Protein AF-A0A356FTQ0-F1 (afdb_monomer_lite)

Secondary structure (DSSP, 8-state):
----HHHHHHHHHHHHTTT-TTS----HHHH--SHHHHHHTTTT--HHHHHHHHHH-EEEETTTEEEETT--

pLDDT: mean 95.14, std 3.56, range [74.75, 98.31]

Foldseek 3Di:
DPDDPVVVVVVVVCVVCPPPPPDDDWFPLVPDDDPVSVVVPLVPDDPVVLVVQQVPPWDADPVPGIHGRGDD

Structure (mmCIF, N/CA/C/O backbone):
data_AF-A0A356FTQ0-F1
#
_entry.id   AF-A0A356FTQ0-F1
#
loop_
_atom_site.group_PDB
_atom_site.id
_atom_site.type_symbol
_atom_site.label_atom_id
_atom_site.label_alt_id
_atom_site.label_comp_id
_atom_site.label_asym_id
_atom_site.label_entity_id
_atom_site.label_seq_id
_atom_site.pdbx_PDB_ins_code
_atom_site.Cartn_x
_atom_site.Cartn_y
_atom_site.Cartn_z
_atom_site.occupancy
_atom_site.B_iso_or_equiv
_atom_site.auth_seq_id
_atom_site.auth_comp_id
_atom_site.auth_asym_id
_atom_site.auth_atom_id
_atom_site.pdbx_PDB_model_num
ATOM 1 N N . MET A 1 1 ? 8.279 -9.145 -16.425 1.00 74.75 1 MET A N 1
ATOM 2 C CA . MET A 1 1 ? 7.284 -8.047 -16.385 1.00 74.75 1 MET A CA 1
ATOM 3 C C . MET A 1 1 ? 7.290 -7.352 -17.742 1.00 74.75 1 MET A C 1
ATOM 5 O O . MET A 1 1 ? 8.365 -6.974 -18.182 1.00 74.75 1 MET A O 1
ATOM 9 N N . LYS A 1 2 ? 6.156 -7.232 -18.445 1.00 95.31 2 LYS A N 1
ATOM 10 C CA . LYS A 1 2 ? 6.084 -6.534 -19.748 1.00 95.31 2 LYS A CA 1
ATOM 11 C C . LYS A 1 2 ? 6.002 -5.014 -19.520 1.00 95.31 2 LYS A C 1
ATOM 13 O O . LYS A 1 2 ? 4.923 -4.441 -19.593 1.00 95.31 2 LYS A O 1
ATOM 18 N N . ILE A 1 3 ? 7.120 -4.392 -19.145 1.00 97.31 3 ILE A N 1
ATOM 19 C CA . ILE A 1 3 ? 7.223 -2.967 -18.778 1.00 97.31 3 ILE A CA 1
ATOM 20 C C . ILE A 1 3 ? 8.387 -2.290 -19.511 1.00 97.31 3 ILE A C 1
ATOM 22 O O . ILE A 1 3 ? 9.255 -2.968 -20.056 1.00 97.31 3 ILE A O 1
ATOM 26 N N . SER A 1 4 ? 8.415 -0.954 -19.523 1.00 98.12 4 SER A N 1
ATOM 27 C CA . SER A 1 4 ? 9.512 -0.194 -20.137 1.00 98.12 4 SER A CA 1
ATOM 28 C C . SER A 1 4 ? 10.843 -0.429 -19.417 1.00 98.12 4 SER A C 1
ATOM 30 O O . SER A 1 4 ? 10.871 -0.694 -18.212 1.00 98.12 4 SER A O 1
ATOM 32 N N . LYS A 1 5 ? 11.963 -0.261 -20.136 1.00 97.50 5 LYS A N 1
ATOM 33 C CA . LYS A 1 5 ? 13.309 -0.411 -19.560 1.00 97.50 5 LYS A CA 1
ATOM 34 C C . LYS A 1 5 ? 13.509 0.477 -18.327 1.00 97.50 5 LYS A C 1
ATOM 36 O O . LYS A 1 5 ? 13.912 -0.015 -17.283 1.00 97.50 5 LYS A O 1
ATOM 41 N N . LYS A 1 6 ? 13.126 1.756 -18.422 1.00 98.31 6 LYS A N 1
ATOM 42 C CA . LYS A 1 6 ? 13.218 2.718 -17.312 1.00 98.31 6 LYS A CA 1
ATOM 43 C C . LYS A 1 6 ? 12.490 2.229 -16.055 1.00 98.31 6 LYS A C 1
ATOM 45 O O . LYS A 1 6 ? 12.992 2.400 -14.950 1.00 98.31 6 LYS A O 1
ATOM 50 N N . LEU A 1 7 ? 11.306 1.632 -16.214 1.00 97.31 7 LEU A N 1
ATOM 51 C CA . LEU A 1 7 ? 10.542 1.112 -15.080 1.00 97.31 7 LEU A CA 1
ATOM 52 C C . LEU A 1 7 ? 11.141 -0.193 -14.535 1.00 97.31 7 LEU A C 1
ATOM 54 O O . LEU A 1 7 ? 11.070 -0.438 -13.334 1.00 97.31 7 LEU A O 1
ATOM 58 N N . SER A 1 8 ? 11.735 -1.016 -15.402 1.00 98.00 8 SER A N 1
ATOM 59 C CA . SER A 1 8 ? 12.455 -2.225 -14.994 1.00 98.00 8 SER A CA 1
ATOM 60 C C . SER A 1 8 ? 13.669 -1.892 -14.130 1.00 98.00 8 SER A C 1
ATOM 62 O O . SER A 1 8 ? 13.797 -2.457 -13.047 1.00 98.00 8 SER A O 1
ATOM 64 N N . ASP A 1 9 ? 14.508 -0.950 -14.571 1.00 98.06 9 ASP A N 1
ATOM 65 C CA . ASP A 1 9 ? 15.699 -0.515 -13.831 1.00 98.06 9 ASP A CA 1
ATOM 66 C C . ASP A 1 9 ? 15.294 0.043 -12.450 1.00 98.06 9 ASP A C 1
ATOM 68 O O . ASP A 1 9 ? 15.782 -0.414 -11.420 1.00 98.06 9 ASP A O 1
ATOM 72 N N . LEU A 1 10 ? 14.274 0.913 -12.408 1.00 96.69 10 LEU A N 1
ATOM 73 C CA . LEU A 1 10 ? 13.736 1.455 -11.154 1.00 96.69 10 LEU A CA 1
ATOM 74 C C . LEU A 1 10 ? 13.233 0.367 -10.186 1.00 96.69 10 LEU A C 1
ATOM 76 O O . LEU A 1 10 ? 13.406 0.481 -8.973 1.00 96.69 10 LEU A O 1
ATOM 80 N N . ASN A 1 11 ? 12.562 -0.672 -10.690 1.00 95.94 11 ASN A N 1
ATOM 81 C CA . ASN A 1 11 ? 12.082 -1.760 -9.837 1.00 95.94 11 ASN A CA 1
ATOM 82 C C . ASN A 1 11 ? 13.227 -2.648 -9.333 1.00 95.94 11 ASN A C 1
ATOM 84 O O . ASN A 1 11 ? 13.139 -3.127 -8.205 1.00 95.94 11 ASN A O 1
ATOM 88 N N . ALA A 1 12 ? 14.295 -2.830 -10.115 1.00 96.94 12 ALA A N 1
ATOM 89 C CA . ALA A 1 12 ? 15.490 -3.534 -9.659 1.00 96.94 12 ALA A CA 1
ATOM 90 C C . ALA A 1 12 ? 16.155 -2.793 -8.486 1.00 96.94 12 ALA A C 1
ATOM 92 O O . ALA A 1 12 ? 16.419 -3.410 -7.453 1.00 96.94 12 ALA A O 1
ATOM 93 N N . ASP A 1 13 ? 16.315 -1.470 -8.589 1.00 95.75 13 ASP A N 1
ATOM 94 C CA . ASP A 1 13 ? 16.884 -0.634 -7.520 1.00 95.75 13 ASP A CA 1
ATOM 95 C C . ASP A 1 13 ? 16.034 -0.669 -6.240 1.00 95.75 13 ASP A C 1
ATOM 97 O O . ASP A 1 13 ? 16.552 -0.783 -5.122 1.00 95.75 13 ASP A O 1
ATOM 101 N N . ARG A 1 14 ? 14.702 -0.627 -6.392 1.00 94.88 14 ARG A N 1
ATOM 102 C CA . ARG A 1 14 ? 13.756 -0.788 -5.274 1.00 94.88 14 ARG A CA 1
ATOM 103 C C . ARG A 1 14 ? 13.913 -2.138 -4.591 1.00 94.88 14 ARG A C 1
ATOM 105 O O . ARG A 1 14 ? 13.888 -2.194 -3.366 1.00 94.88 14 ARG A O 1
ATOM 112 N N . TRP A 1 15 ? 14.097 -3.206 -5.364 1.00 95.19 15 TRP A N 1
ATOM 113 C CA . TRP A 1 15 ? 14.292 -4.548 -4.818 1.00 95.19 15 TRP A CA 1
ATOM 114 C C . TRP A 1 15 ? 15.607 -4.675 -4.054 1.00 95.19 15 TRP A C 1
ATOM 116 O O . TRP A 1 15 ? 15.625 -5.197 -2.946 1.00 95.19 15 TRP A O 1
ATOM 126 N N . GLN A 1 16 ? 16.696 -4.125 -4.592 1.00 95.56 16 GLN A N 1
ATOM 127 C CA . GLN A 1 16 ? 17.991 -4.090 -3.903 1.00 95.56 16 GLN A CA 1
ATOM 128 C C . GLN A 1 16 ? 17.962 -3.256 -2.613 1.00 95.56 16 GLN A C 1
ATOM 130 O O . GLN A 1 16 ? 18.788 -3.449 -1.717 1.00 95.56 16 GLN A O 1
ATOM 135 N N . SER A 1 17 ? 17.034 -2.304 -2.524 1.00 94.69 17 SER A N 1
ATOM 136 C CA . SER A 1 17 ? 16.842 -1.436 -1.358 1.00 94.69 17 SER A CA 1
ATOM 137 C C . SER A 1 17 ? 15.757 -1.939 -0.402 1.00 94.69 17 SER A C 1
ATOM 139 O O . SER A 1 17 ? 15.516 -1.325 0.638 1.00 94.69 17 SER A O 1
ATOM 141 N N . PHE A 1 18 ? 15.102 -3.052 -0.729 1.00 93.56 18 PHE A N 1
ATOM 142 C CA . PHE A 1 18 ? 14.001 -3.592 0.052 1.00 93.56 18 PHE A CA 1
ATOM 143 C C . PHE A 1 18 ? 14.462 -3.986 1.464 1.00 93.56 18 PHE A C 1
ATOM 145 O O . PHE A 1 18 ? 15.519 -4.587 1.639 1.00 93.56 18 PHE A O 1
ATOM 152 N N . GLY A 1 19 ? 13.684 -3.614 2.485 1.00 89.19 19 GLY A N 1
ATOM 153 C CA . GLY A 1 19 ? 14.002 -3.878 3.895 1.00 89.19 19 GLY A CA 1
ATOM 154 C C . GLY A 1 19 ? 15.111 -3.011 4.508 1.00 89.19 19 GLY A C 1
ATOM 155 O O . GLY A 1 19 ? 15.367 -3.127 5.705 1.00 89.19 19 GLY A O 1
ATOM 156 N N . LYS A 1 20 ? 15.763 -2.124 3.741 1.00 94.06 20 LYS A N 1
ATOM 157 C CA . LYS A 1 20 ? 16.772 -1.213 4.301 1.00 94.06 20 LYS A CA 1
ATOM 158 C C . LYS A 1 20 ? 16.114 -0.117 5.159 1.00 94.06 20 LYS A C 1
ATOM 160 O O . LYS A 1 20 ? 15.045 0.364 4.786 1.00 94.06 20 LYS A O 1
ATOM 165 N N . PRO A 1 21 ? 16.758 0.347 6.251 1.00 87.75 21 PRO A N 1
ATOM 166 C CA . PRO A 1 21 ? 16.180 1.349 7.160 1.00 87.75 21 PRO A CA 1
ATOM 167 C C . PRO A 1 21 ? 15.823 2.687 6.502 1.00 87.75 21 PRO A C 1
ATOM 169 O O . PRO A 1 21 ? 14.949 3.402 6.977 1.00 87.75 21 PRO A O 1
ATOM 172 N N . ASN A 1 22 ? 16.510 3.038 5.415 1.00 86.00 22 ASN A N 1
ATOM 173 C CA . ASN A 1 22 ? 16.297 4.273 4.665 1.00 86.00 22 ASN A CA 1
ATOM 174 C C . ASN A 1 22 ? 15.235 4.143 3.559 1.00 86.00 22 ASN A C 1
ATOM 176 O O . ASN A 1 22 ? 14.971 5.120 2.859 1.00 86.00 22 ASN A O 1
ATOM 180 N N . ASN A 1 23 ? 14.640 2.962 3.373 1.00 88.31 23 ASN A N 1
ATOM 181 C CA . ASN A 1 23 ? 13.569 2.781 2.408 1.00 88.31 23 ASN A CA 1
ATOM 182 C C . ASN A 1 23 ? 12.270 3.372 2.969 1.00 88.31 23 ASN A C 1
ATOM 184 O O . ASN A 1 23 ? 11.769 2.931 4.004 1.00 88.31 23 ASN A O 1
ATOM 188 N N . ALA A 1 24 ? 11.727 4.379 2.290 1.00 89.25 24 ALA A N 1
ATOM 189 C CA . ALA A 1 24 ? 10.513 5.046 2.735 1.00 89.25 24 ALA A CA 1
ATOM 190 C C . ALA A 1 24 ? 9.318 4.079 2.699 1.00 89.25 24 ALA A C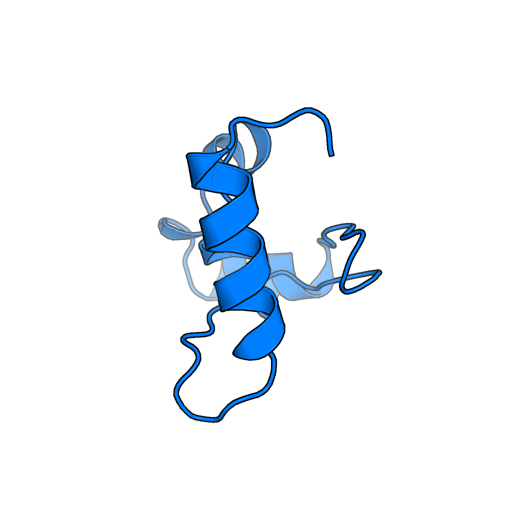 1
ATOM 192 O O . ALA A 1 24 ? 9.018 3.487 1.662 1.00 89.25 24 ALA A O 1
ATOM 193 N N . SER A 1 25 ? 8.611 3.960 3.823 1.00 92.12 25 SER A N 1
ATOM 194 C CA . SER A 1 25 ? 7.404 3.143 3.957 1.00 92.12 25 SER A CA 1
ATOM 195 C C . SER A 1 25 ? 6.252 3.934 4.570 1.00 92.12 25 SER A C 1
ATOM 197 O O . SER A 1 25 ? 6.436 4.884 5.344 1.00 92.12 25 SER A O 1
ATOM 199 N N . GLY A 1 26 ? 5.031 3.535 4.234 1.00 93.50 26 GLY A N 1
ATOM 200 C CA . GLY A 1 26 ? 3.819 4.198 4.686 1.00 93.50 26 GLY A CA 1
ATOM 201 C C . GLY A 1 26 ? 2.609 3.270 4.627 1.00 93.50 26 GLY A C 1
ATOM 202 O O . GLY A 1 26 ? 2.709 2.174 4.085 1.00 93.50 26 GLY A O 1
ATOM 203 N N . PRO A 1 27 ? 1.467 3.705 5.187 1.00 95.81 27 PRO A N 1
ATOM 204 C CA . PRO A 1 27 ? 0.240 2.919 5.199 1.00 95.81 27 PRO A CA 1
ATOM 205 C C . PRO A 1 27 ? -0.164 2.453 3.797 1.00 95.81 27 PRO A C 1
ATOM 207 O O . PRO A 1 27 ? -0.276 3.276 2.885 1.00 95.81 27 PRO A O 1
ATOM 210 N N . ALA A 1 28 ? -0.449 1.162 3.635 1.00 96.75 28 ALA A N 1
ATOM 211 C CA . ALA A 1 28 ? -0.806 0.554 2.354 1.00 96.75 28 ALA A CA 1
ATOM 212 C C . ALA A 1 28 ? -1.894 1.341 1.598 1.00 96.75 28 ALA A C 1
ATOM 214 O O . ALA A 1 28 ? -1.719 1.680 0.426 1.00 96.75 28 ALA A O 1
ATOM 215 N N . ALA A 1 29 ? -2.982 1.715 2.281 1.00 95.25 29 ALA A N 1
ATOM 216 C CA . ALA A 1 29 ? -4.087 2.474 1.691 1.00 95.25 29 ALA A CA 1
ATOM 217 C C . ALA A 1 29 ? -3.689 3.874 1.186 1.00 95.25 29 ALA A C 1
ATOM 219 O O . ALA A 1 29 ? -4.340 4.412 0.294 1.00 95.25 29 ALA A O 1
ATOM 220 N N . ILE A 1 30 ? -2.611 4.450 1.725 1.00 94.25 30 ILE A N 1
ATOM 221 C CA . ILE A 1 30 ? -2.076 5.761 1.334 1.00 94.25 30 ILE A CA 1
ATOM 222 C C . ILE A 1 30 ? -0.972 5.616 0.281 1.00 94.25 30 ILE A C 1
ATOM 224 O O . ILE A 1 30 ? -0.725 6.564 -0.461 1.00 94.25 30 ILE A O 1
ATOM 228 N N . CYS A 1 31 ? -0.314 4.461 0.168 1.00 94.62 31 CYS A N 1
ATOM 229 C CA . CYS A 1 31 ? 0.766 4.230 -0.796 1.00 94.62 31 CYS A CA 1
ATOM 230 C C . CYS A 1 31 ? 0.269 3.756 -2.170 1.00 94.62 31 CYS A C 1
ATOM 232 O O . CYS A 1 31 ? 0.845 4.138 -3.190 1.00 94.62 31 CYS A O 1
ATOM 234 N N . PHE A 1 32 ? -0.795 2.950 -2.231 1.00 93.50 32 PHE A N 1
ATOM 235 C CA . PHE A 1 32 ? -1.300 2.439 -3.507 1.00 93.50 32 PHE A CA 1
ATOM 236 C C . PHE A 1 32 ? -1.985 3.524 -4.350 1.00 93.50 32 PHE A C 1
ATOM 238 O O . PHE A 1 32 ? -2.659 4.426 -3.850 1.00 93.50 32 PHE A O 1
ATOM 245 N N . ARG A 1 33 ? -1.793 3.450 -5.670 1.00 93.06 33 ARG A N 1
ATOM 246 C CA . ARG A 1 33 ? -2.350 4.388 -6.655 1.00 93.06 33 ARG A CA 1
ATOM 247 C C . ARG A 1 33 ? -3.009 3.609 -7.791 1.00 93.06 33 ARG A C 1
ATOM 249 O O . ARG A 1 33 ? -2.464 2.614 -8.257 1.00 93.06 33 ARG A O 1
ATOM 256 N N . GLY A 1 34 ? -4.179 4.070 -8.221 1.00 92.31 34 GLY A N 1
ATOM 257 C CA . GLY A 1 34 ? -5.011 3.458 -9.261 1.00 92.31 34 GLY A CA 1
ATOM 258 C C . GLY A 1 34 ? -6.487 3.787 -9.026 1.00 92.31 34 GLY A C 1
ATOM 259 O O . GLY A 1 34 ? -6.825 4.256 -7.942 1.00 92.31 34 GLY A O 1
ATOM 260 N N . HIS A 1 35 ? -7.364 3.535 -10.001 1.00 94.50 35 HIS A N 1
ATOM 261 C CA . HIS A 1 35 ? -8.771 3.971 -9.932 1.00 94.50 35 HIS A CA 1
ATOM 262 C C . HIS A 1 35 ? -9.509 3.475 -8.677 1.00 94.50 35 HIS A C 1
ATOM 264 O O . HIS A 1 35 ? -10.211 4.249 -8.037 1.00 94.50 35 HIS A O 1
ATOM 270 N N . VAL A 1 36 ? -9.293 2.218 -8.271 1.00 94.62 36 VAL A N 1
ATOM 271 C CA . VAL A 1 36 ? -9.903 1.657 -7.049 1.00 94.62 36 VAL A CA 1
ATOM 272 C C . VAL A 1 36 ? -9.454 2.419 -5.801 1.00 94.62 36 VAL A C 1
ATOM 274 O O . VAL A 1 36 ? -10.277 2.802 -4.980 1.00 94.62 36 VAL A O 1
ATOM 277 N N . TYR A 1 37 ? -8.154 2.690 -5.671 1.00 95.25 37 TYR A N 1
ATOM 278 C CA . TYR A 1 37 ? -7.606 3.415 -4.521 1.00 95.25 37 TYR A CA 1
ATOM 279 C C . TYR A 1 37 ? -7.964 4.900 -4.541 1.00 95.25 37 TYR A C 1
ATOM 281 O O . TYR A 1 37 ? -8.055 5.517 -3.486 1.00 95.25 37 TYR A O 1
ATOM 289 N N . GLN A 1 38 ? -8.184 5.464 -5.731 1.00 93.69 38 GLN A N 1
ATOM 290 C CA . GLN A 1 38 ? -8.673 6.827 -5.871 1.00 93.69 38 GLN A CA 1
ATOM 291 C C . GLN A 1 38 ? -10.120 6.961 -5.406 1.00 93.69 38 GLN A C 1
ATOM 293 O O . GLN A 1 38 ? -10.412 7.875 -4.649 1.00 93.69 38 GLN A O 1
ATOM 298 N N . GLY A 1 39 ? -10.990 6.021 -5.787 1.00 93.56 39 GLY A N 1
ATOM 299 C CA . GLY A 1 39 ? -12.362 5.968 -5.277 1.00 93.56 39 G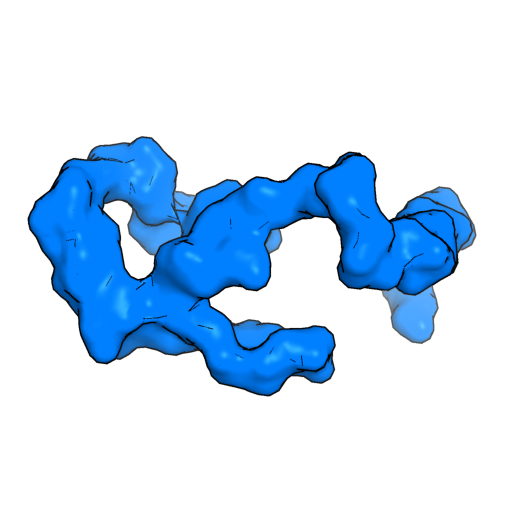LY A CA 1
ATOM 300 C C . GLY A 1 39 ? -12.452 5.580 -3.798 1.00 93.56 39 GLY A C 1
ATOM 301 O O . GLY A 1 39 ? -13.398 5.972 -3.127 1.00 93.56 39 GLY A O 1
ATOM 302 N N . PHE A 1 40 ? -11.473 4.832 -3.274 1.00 95.00 40 PHE A N 1
ATOM 303 C CA . PHE A 1 40 ? -11.391 4.533 -1.841 1.00 95.00 40 PHE A CA 1
ATOM 304 C C . PHE A 1 40 ? -11.010 5.762 -1.003 1.00 95.00 40 PHE A C 1
ATOM 306 O O . PHE A 1 40 ? -11.387 5.836 0.159 1.00 95.00 40 PHE A O 1
ATOM 313 N N . GLU A 1 41 ? -10.268 6.709 -1.582 1.00 95.44 41 GLU A N 1
ATOM 314 C CA . GLU A 1 41 ? -9.985 8.035 -1.017 1.00 95.44 41 GLU A CA 1
ATOM 315 C C . GLU A 1 41 ? -9.481 8.042 0.443 1.00 95.44 41 GLU A C 1
ATOM 317 O O . GLU A 1 41 ? -9.802 8.912 1.246 1.00 95.44 41 GLU A O 1
ATOM 322 N N . ALA A 1 42 ? -8.634 7.078 0.816 1.00 95.50 42 ALA A N 1
ATOM 323 C CA . ALA A 1 42 ? -8.191 6.907 2.206 1.00 95.50 42 ALA A CA 1
ATOM 324 C C . ALA A 1 42 ? -7.482 8.135 2.816 1.00 95.50 42 ALA A C 1
ATOM 326 O O . ALA A 1 42 ? -7.376 8.242 4.034 1.00 95.50 42 ALA A O 1
ATOM 327 N N . TRP A 1 43 ? -6.973 9.053 1.992 1.00 93.44 43 TRP A N 1
ATOM 328 C CA . TRP A 1 43 ? -6.317 10.280 2.452 1.00 93.44 43 TRP A CA 1
ATOM 329 C C . TRP A 1 43 ? -7.291 11.346 2.975 1.00 93.44 43 TRP A C 1
ATOM 331 O O . TRP A 1 43 ? -6.845 12.239 3.690 1.00 93.44 43 TRP A O 1
ATOM 341 N N . SER A 1 44 ? -8.580 11.283 2.618 1.00 95.38 44 SER A N 1
ATOM 342 C CA . SER A 1 44 ? -9.613 12.215 3.098 1.00 95.38 44 SER A CA 1
ATOM 343 C C . SER A 1 44 ? -10.378 11.676 4.313 1.00 95.38 44 SER A C 1
ATOM 345 O O . SER A 1 44 ? -11.132 12.413 4.947 1.00 95.38 44 SER A O 1
ATOM 347 N N . MET A 1 45 ? -10.167 10.404 4.667 1.00 96.25 45 MET A N 1
ATOM 348 C CA . MET A 1 45 ? -10.832 9.751 5.791 1.00 96.25 45 MET A CA 1
ATOM 349 C C . MET A 1 45 ? -10.340 10.267 7.145 1.00 96.25 45 MET A C 1
ATOM 351 O O . MET A 1 45 ? -9.143 10.451 7.376 1.00 96.25 45 MET A O 1
ATOM 355 N N . ASP A 1 46 ? -11.271 10.403 8.087 1.00 97.56 46 ASP A N 1
ATOM 356 C CA . ASP A 1 46 ? -10.933 10.668 9.479 1.00 97.56 46 ASP A CA 1
ATOM 357 C C . ASP A 1 46 ? -10.382 9.418 10.199 1.00 97.56 46 ASP A C 1
ATOM 359 O O . ASP A 1 46 ? -10.342 8.294 9.683 1.00 97.56 46 ASP A O 1
ATOM 363 N N . LYS A 1 47 ? -9.959 9.606 11.453 1.00 96.75 47 LYS A N 1
ATOM 364 C CA . LYS A 1 47 ? -9.395 8.528 12.275 1.00 96.75 47 LYS A CA 1
ATOM 365 C C . LYS A 1 47 ? -10.392 7.390 12.529 1.00 96.75 47 LYS A C 1
ATOM 367 O O . LYS A 1 47 ? -9.968 6.241 12.663 1.00 96.75 47 LYS A O 1
ATOM 372 N N . GLN A 1 48 ? -11.689 7.678 12.640 1.00 97.88 48 GLN A N 1
ATOM 373 C CA . GLN A 1 48 ? -12.700 6.655 12.914 1.00 97.88 48 GLN A CA 1
ATOM 374 C C . GLN A 1 48 ? -12.928 5.781 11.680 1.00 97.88 48 GLN A C 1
ATOM 376 O O . GLN A 1 48 ? -12.878 4.553 11.790 1.00 97.88 48 GLN A O 1
ATOM 381 N N . ALA A 1 49 ? -13.073 6.400 10.509 1.00 97.69 49 ALA A N 1
ATOM 382 C CA . ALA A 1 49 ? -13.195 5.727 9.225 1.00 97.69 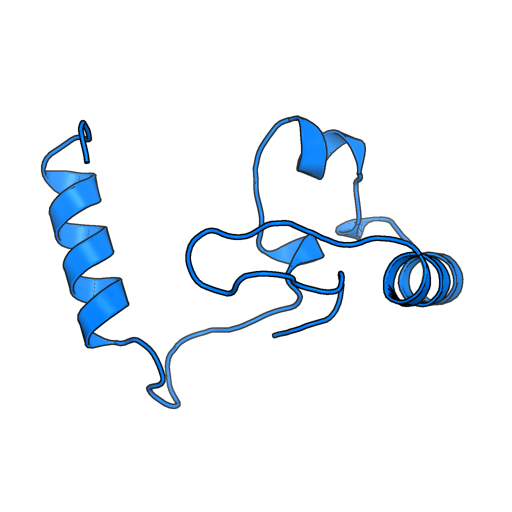49 ALA A CA 1
ATOM 383 C C . ALA A 1 49 ? -11.958 4.870 8.917 1.00 97.69 49 ALA A C 1
ATOM 385 O O . ALA A 1 49 ? -12.095 3.690 8.587 1.00 97.69 49 ALA A O 1
ATOM 386 N N . LEU A 1 50 ? -10.746 5.396 9.132 1.00 97.06 50 LEU A N 1
ATOM 387 C CA . LEU A 1 50 ? -9.508 4.628 8.949 1.00 97.06 50 LEU A CA 1
ATOM 388 C C . LEU A 1 50 ? -9.415 3.423 9.894 1.00 97.06 50 LEU A C 1
ATOM 390 O O . LEU A 1 50 ? -9.025 2.333 9.470 1.00 97.06 50 LEU A O 1
ATOM 394 N N . ASN A 1 51 ? -9.813 3.580 11.160 1.00 97.69 51 ASN A N 1
ATOM 395 C CA . ASN A 1 51 ? -9.851 2.473 12.119 1.00 97.69 51 ASN A CA 1
ATOM 396 C C . ASN A 1 51 ? -10.893 1.414 11.748 1.00 97.69 51 ASN A C 1
ATOM 398 O O . ASN A 1 51 ? -10.662 0.219 11.952 1.00 97.69 51 ASN A O 1
ATOM 402 N N . TRP A 1 52 ? -12.040 1.834 11.212 1.00 98.31 52 TRP A N 1
ATOM 403 C CA . TRP A 1 52 ? -13.046 0.913 10.700 1.00 98.31 52 TRP A CA 1
ATOM 404 C C . TRP A 1 52 ? -12.501 0.145 9.492 1.00 98.31 52 TRP A C 1
ATOM 406 O O . TRP A 1 52 ? -12.532 -1.087 9.485 1.00 98.31 52 TRP A O 1
ATOM 416 N N . ALA A 1 53 ? -11.906 0.845 8.525 1.00 97.56 53 ALA A N 1
ATOM 417 C CA . ALA A 1 53 ? -11.296 0.249 7.342 1.00 97.56 53 ALA A CA 1
ATOM 418 C C . ALA A 1 53 ? -10.183 -0.745 7.706 1.00 97.56 53 ALA A C 1
ATOM 420 O O . ALA A 1 53 ? -10.132 -1.842 7.155 1.00 97.56 53 ALA A O 1
ATOM 421 N N . GLN A 1 54 ? -9.355 -0.429 8.706 1.00 97.88 54 GLN A N 1
ATOM 422 C CA . GLN A 1 54 ? -8.297 -1.321 9.192 1.00 97.88 54 GLN A CA 1
ATOM 423 C C . GLN A 1 54 ? -8.834 -2.682 9.655 1.00 97.88 54 GLN A C 1
ATOM 425 O O . GLN A 1 54 ? -8.171 -3.712 9.503 1.00 97.88 54 GLN A O 1
ATOM 430 N N . LYS A 1 55 ? -10.054 -2.719 10.197 1.00 98.19 55 LYS A N 1
ATOM 431 C CA . LYS A 1 55 ? -10.687 -3.956 10.667 1.00 98.19 55 LYS A CA 1
ATOM 432 C C . LYS A 1 55 ? -11.362 -4.732 9.537 1.00 98.19 55 LYS A C 1
ATOM 434 O O . LYS A 1 55 ? -11.221 -5.954 9.512 1.00 98.19 55 LYS A O 1
ATOM 439 N N . HIS A 1 56 ? -11.996 -4.041 8.590 1.00 98.06 56 HIS A N 1
ATOM 440 C CA . HIS A 1 56 ? -12.927 -4.650 7.629 1.00 98.06 56 HIS A CA 1
ATOM 441 C C . HIS A 1 56 ? -12.403 -4.757 6.191 1.00 98.06 56 HIS A C 1
ATOM 443 O O . HIS A 1 56 ? -12.943 -5.531 5.409 1.00 98.06 56 HIS A O 1
ATOM 449 N N . ILE A 1 57 ? -11.354 -4.016 5.829 1.00 97.38 57 ILE A N 1
ATOM 450 C CA . ILE A 1 57 ? -10.827 -3.969 4.461 1.00 97.38 57 ILE A CA 1
ATOM 451 C C . ILE A 1 57 ? -9.459 -4.643 4.406 1.00 97.38 57 ILE A C 1
ATOM 453 O O . ILE A 1 57 ? -8.616 -4.483 5.297 1.00 97.38 57 ILE A O 1
ATOM 457 N N . ARG A 1 58 ? -9.231 -5.409 3.340 1.00 97.31 58 ARG A N 1
ATOM 458 C CA . ARG A 1 58 ? -7.935 -6.009 3.024 1.00 97.31 58 ARG A CA 1
ATOM 459 C C . ARG A 1 58 ? -7.549 -5.713 1.584 1.00 97.31 58 ARG A C 1
ATOM 461 O O . ARG A 1 58 ? -8.406 -5.618 0.712 1.00 97.31 58 ARG A O 1
ATOM 468 N N . ILE A 1 59 ? -6.248 -5.596 1.356 1.00 97.12 59 ILE A N 1
ATOM 469 C CA . ILE A 1 59 ? -5.640 -5.381 0.048 1.00 97.12 59 ILE A CA 1
ATOM 470 C C . ILE A 1 59 ? -4.838 -6.635 -0.298 1.00 97.12 59 ILE A C 1
ATOM 472 O O . ILE A 1 59 ? -3.913 -7.001 0.428 1.00 97.12 59 ILE A O 1
ATOM 476 N N . LEU A 1 60 ? -5.187 -7.293 -1.404 1.00 97.25 60 LEU A N 1
ATOM 477 C CA . LEU A 1 60 ? -4.390 -8.394 -1.942 1.00 97.25 60 LEU A CA 1
ATOM 478 C C . LEU A 1 60 ? -3.165 -7.834 -2.667 1.00 97.25 60 LEU A C 1
ATOM 480 O O . LEU A 1 60 ? -3.278 -6.964 -3.530 1.00 97.25 60 LEU A O 1
ATOM 484 N N . SER A 1 61 ?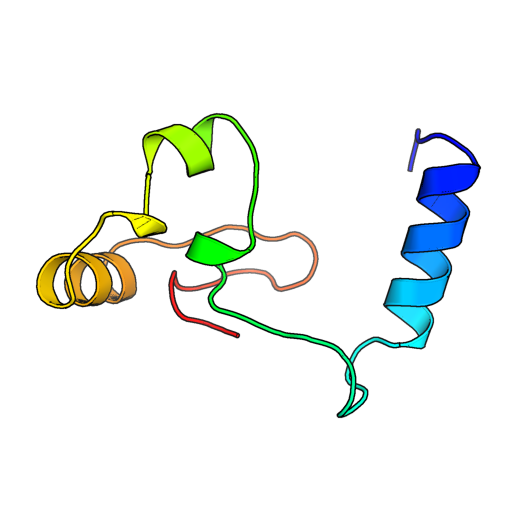 -1.991 -8.345 -2.312 1.00 96.12 61 SER A N 1
ATOM 485 C CA . SER A 1 61 ? -0.702 -7.926 -2.845 1.00 96.12 61 SER A CA 1
ATOM 486 C C . SER A 1 61 ? 0.116 -9.142 -3.247 1.00 96.12 61 SER A C 1
ATOM 488 O O . SER A 1 61 ? 0.328 -10.046 -2.448 1.00 96.12 61 SER A O 1
ATOM 490 N N . GLY A 1 62 ? 0.648 -9.144 -4.470 1.00 95.50 62 GLY A N 1
ATOM 491 C CA . GLY A 1 62 ? 1.536 -10.222 -4.912 1.00 95.50 62 GLY A CA 1
ATOM 492 C C . GLY A 1 62 ? 2.835 -10.312 -4.101 1.00 95.50 62 GLY A C 1
ATOM 493 O O . GLY A 1 62 ? 3.391 -11.395 -3.979 1.00 95.50 62 GLY A O 1
ATOM 494 N N . LEU A 1 63 ? 3.305 -9.195 -3.532 1.00 94.31 63 LEU A N 1
ATOM 495 C CA . LEU A 1 63 ? 4.526 -9.162 -2.720 1.00 94.31 63 LEU A CA 1
ATOM 496 C C . LEU A 1 63 ? 4.262 -9.497 -1.250 1.00 94.31 63 LEU A C 1
ATOM 498 O O . LEU A 1 63 ? 5.012 -10.253 -0.645 1.00 94.31 63 LEU A O 1
ATOM 502 N N . TYR A 1 64 ? 3.212 -8.913 -0.674 1.00 95.31 64 TYR A N 1
ATOM 503 C CA . TYR A 1 64 ? 2.950 -8.984 0.767 1.00 95.31 64 TYR A CA 1
ATOM 504 C C . TYR A 1 64 ? 1.850 -9.988 1.144 1.00 95.31 64 TYR A C 1
ATOM 506 O O . TYR A 1 64 ? 1.526 -10.142 2.318 1.00 95.31 64 TYR A O 1
ATOM 514 N N . GLY A 1 65 ? 1.236 -10.653 0.164 1.00 97.12 65 GLY A N 1
ATOM 515 C CA . GLY A 1 65 ? 0.075 -11.512 0.369 1.00 97.12 65 GLY A CA 1
ATOM 516 C C . GLY A 1 65 ? -1.173 -10.692 0.682 1.00 97.12 65 GLY A C 1
ATOM 517 O O . GLY A 1 65 ? -1.862 -10.221 -0.222 1.00 97.12 65 GLY A O 1
ATOM 518 N N . LEU A 1 66 ? -1.469 -10.510 1.966 1.00 97.38 66 LEU A N 1
ATOM 519 C CA . LEU A 1 66 ? -2.660 -9.810 2.436 1.00 97.38 66 LEU A CA 1
ATOM 520 C C . LEU A 1 66 ? -2.261 -8.654 3.352 1.00 97.38 66 LEU A C 1
ATOM 522 O O . LEU A 1 66 ? -1.686 -8.874 4.413 1.00 97.38 66 LEU A O 1
ATOM 526 N N . LEU A 1 67 ? -2.618 -7.434 2.962 1.00 97.81 67 LEU A N 1
ATOM 527 C CA . LEU A 1 67 ? -2.364 -6.223 3.737 1.00 97.81 67 LEU A CA 1
ATOM 528 C C . LEU A 1 67 ? -3.654 -5.690 4.357 1.00 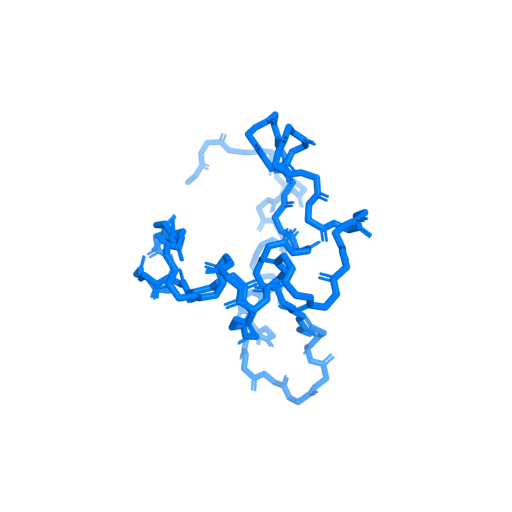97.81 67 LEU A C 1
ATOM 530 O O . LEU A 1 67 ? -4.723 -5.712 3.739 1.00 97.81 67 LEU A O 1
ATOM 534 N N . ARG A 1 68 ? -3.550 -5.150 5.567 1.00 97.94 68 ARG A N 1
ATOM 535 C CA . ARG A 1 68 ? -4.546 -4.241 6.145 1.00 97.94 68 ARG A CA 1
ATOM 536 C C . ARG A 1 68 ? -4.258 -2.813 5.684 1.00 97.94 68 ARG A C 1
ATOM 538 O O . ARG A 1 68 ? -3.163 -2.503 5.220 1.00 97.94 68 ARG A O 1
ATOM 545 N N . THR A 1 69 ? -5.241 -1.927 5.803 1.00 96.81 69 THR A N 1
ATOM 546 C CA . THR A 1 6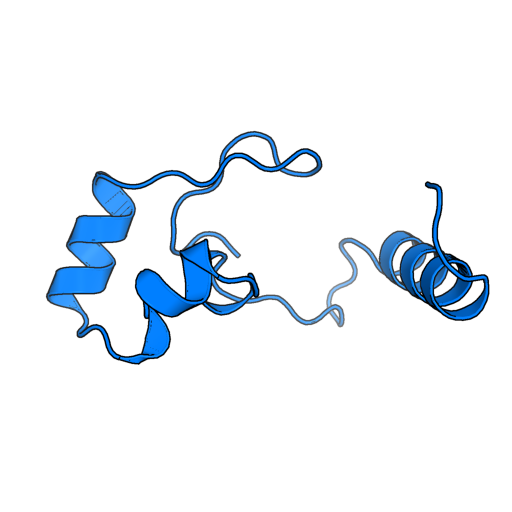9 ? -5.159 -0.569 5.239 1.00 96.81 69 THR A CA 1
ATOM 547 C C . THR A 1 69 ? -4.034 0.285 5.836 1.00 96.81 69 THR A C 1
ATOM 549 O O . THR A 1 69 ? -3.482 1.130 5.131 1.00 96.81 69 THR A O 1
ATOM 552 N N . LEU A 1 70 ? -3.659 0.043 7.094 1.00 97.06 70 LEU A N 1
ATOM 553 C CA . LEU A 1 70 ? -2.635 0.769 7.852 1.00 97.06 70 LEU A CA 1
ATOM 554 C C . LEU A 1 70 ? -1.326 -0.011 8.058 1.00 97.06 70 LEU A C 1
ATOM 556 O O . LEU A 1 70 ? -0.469 0.453 8.812 1.00 97.06 70 LEU A O 1
ATOM 560 N N . ASP A 1 71 ? -1.156 -1.174 7.422 1.00 97.00 71 ASP A N 1
ATOM 561 C CA . ASP A 1 71 ? 0.138 -1.871 7.431 1.00 97.00 71 ASP A CA 1
ATOM 562 C C . ASP A 1 71 ? 1.194 -1.035 6.676 1.00 97.00 71 ASP A C 1
ATOM 564 O O . ASP A 1 71 ? 0.844 -0.309 5.739 1.00 97.00 71 ASP A O 1
ATOM 568 N N . ARG A 1 72 ? 2.459 -1.099 7.116 1.00 91.56 72 ARG A N 1
ATOM 569 C CA . ARG A 1 72 ? 3.583 -0.289 6.608 1.00 91.56 72 ARG A CA 1
ATOM 570 C C . ARG A 1 72 ? 4.618 -1.133 5.883 1.00 91.56 72 ARG A C 1
ATOM 572 O O . ARG A 1 72 ? 4.842 -2.277 6.333 1.00 91.56 72 ARG A O 1
#

Radius of gyration: 14.23 Å; chains: 1; bounding box: 31×24×33 Å

Sequence (72 aa):
MKISKKLSDLNADRWQSFGKPNNASGPAAICFRGHVYQGFEAWSMDKQALNWAQKHIRILSGLYGLLRTLDR